Protein AF-A0AA35RCU9-F1 (afdb_monomer)

Secondary structure (DSSP, 8-state):
--GGGTT---HHHHHHHHHHHHHH-TT-HHHHHHHHHHHHHTT-HHHHHHHHHHHHHTT-TT-HHHHHH-

Mean predicted aligned error: 8.33 Å

Structure (mmCIF, N/CA/C/O backbone):
data_AF-A0AA35RCU9-F1
#
_entry.id   AF-A0AA35RCU9-F1
#
loop_
_atom_site.group_PDB
_atom_site.id
_atom_site.type_symbol
_atom_site.label_atom_id
_atom_site.label_alt_id
_atom_site.label_comp_id
_atom_site.label_asym_id
_atom_site.label_entity_id
_atom_site.label_seq_id
_atom_site.pdbx_PDB_ins_code
_atom_site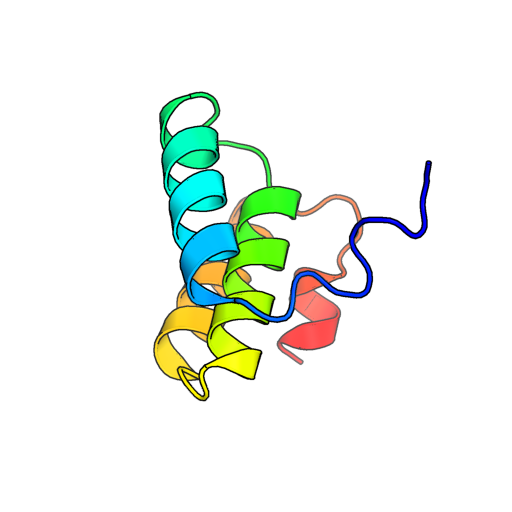.Cartn_x
_atom_site.Cartn_y
_atom_site.Cartn_z
_atom_site.occupancy
_atom_site.B_iso_or_equiv
_atom_site.auth_seq_id
_atom_site.auth_comp_id
_atom_site.auth_asym_id
_atom_site.auth_atom_id
_atom_site.pdbx_PDB_model_num
ATOM 1 N N . MET A 1 1 ? -5.416 -17.625 -15.787 1.00 46.47 1 MET A N 1
ATOM 2 C CA . MET A 1 1 ? -4.756 -16.303 -15.664 1.00 46.47 1 MET A CA 1
ATOM 3 C C . MET A 1 1 ? -5.111 -15.528 -14.384 1.00 46.47 1 MET A C 1
ATOM 5 O O . MET A 1 1 ? -4.538 -14.470 -14.195 1.00 46.47 1 MET A O 1
ATOM 9 N N . GLY A 1 2 ? -5.975 -16.027 -13.480 1.00 49.94 2 GLY A N 1
ATOM 10 C CA . GLY A 1 2 ? -6.253 -15.363 -12.187 1.00 49.94 2 GLY A CA 1
ATOM 11 C C . GLY A 1 2 ? -5.395 -15.837 -11.003 1.00 49.94 2 GLY A C 1
ATOM 12 O O . GLY A 1 2 ? -5.119 -15.054 -10.108 1.00 49.94 2 GLY A O 1
ATOM 13 N N . HIS A 1 3 ? -4.907 -17.082 -11.030 1.00 38.47 3 HIS A N 1
ATOM 14 C CA . HIS A 1 3 ? -4.197 -17.706 -9.898 1.00 38.47 3 HIS A CA 1
ATOM 15 C C . HIS A 1 3 ? -2.687 -17.408 -9.826 1.00 38.47 3 HIS A C 1
ATOM 17 O O . HIS A 1 3 ? -2.033 -17.752 -8.851 1.00 38.47 3 HIS A O 1
ATOM 23 N N . VAL A 1 4 ? -2.101 -16.750 -10.834 1.00 46.69 4 VAL A N 1
ATOM 24 C CA . VAL A 1 4 ? -0.638 -16.514 -10.888 1.00 46.69 4 VAL A CA 1
ATOM 25 C C . VAL A 1 4 ? -0.177 -15.420 -9.909 1.00 46.69 4 VAL A C 1
ATOM 27 O O . VAL A 1 4 ? 1.009 -15.320 -9.616 1.00 46.69 4 VAL A O 1
ATOM 30 N N . TYR A 1 5 ? -1.099 -14.640 -9.337 1.00 49.25 5 TYR A N 1
ATOM 31 C CA . TYR A 1 5 ? -0.773 -13.654 -8.301 1.00 49.25 5 TYR A CA 1
ATOM 32 C C . TYR A 1 5 ? -0.954 -14.164 -6.865 1.00 49.25 5 TYR A C 1
ATOM 34 O O . TYR A 1 5 ? -0.587 -13.445 -5.941 1.00 49.25 5 TYR A O 1
ATOM 42 N N . GLU A 1 6 ? -1.467 -15.383 -6.653 1.00 44.91 6 GLU A N 1
ATOM 43 C CA . GLU A 1 6 ? -1.660 -15.929 -5.297 1.00 44.91 6 GLU A CA 1
ATOM 44 C C . GLU A 1 6 ? -0.349 -16.331 -4.598 1.00 44.91 6 GLU A C 1
ATOM 46 O O . GLU A 1 6 ? -0.351 -16.533 -3.390 1.00 44.91 6 GLU A O 1
ATOM 51 N N . MET A 1 7 ? 0.781 -16.423 -5.311 1.00 50.72 7 MET A N 1
ATOM 52 C CA . MET A 1 7 ? 2.052 -16.903 -4.742 1.00 50.72 7 MET A CA 1
ATOM 53 C C . MET A 1 7 ? 3.284 -16.199 -5.324 1.00 50.72 7 MET A C 1
ATOM 55 O O . MET A 1 7 ? 4.262 -16.841 -5.697 1.00 50.72 7 MET A O 1
ATOM 59 N N . LEU A 1 8 ? 3.298 -14.868 -5.413 1.00 55.31 8 LEU A N 1
ATOM 60 C CA . LEU A 1 8 ? 4.597 -14.188 -5.473 1.00 55.31 8 LEU A CA 1
ATOM 61 C C . LEU A 1 8 ? 5.117 -14.052 -4.044 1.00 55.31 8 LEU A C 1
ATOM 63 O O . LEU A 1 8 ? 5.017 -12.994 -3.428 1.00 55.31 8 LEU A O 1
ATOM 67 N N . GLU A 1 9 ? 5.699 -15.155 -3.564 1.00 56.81 9 GLU A N 1
ATOM 68 C CA . GLU A 1 9 ? 6.433 -15.388 -2.305 1.00 56.81 9 GLU A CA 1
ATOM 69 C C . GLU A 1 9 ? 7.639 -14.438 -2.090 1.00 56.81 9 GLU A C 1
ATOM 71 O O . GLU A 1 9 ? 8.569 -14.717 -1.337 1.00 56.81 9 GLU A O 1
ATOM 76 N N . MET A 1 10 ? 7.651 -13.283 -2.760 1.00 64.62 10 MET A N 1
ATOM 77 C CA . MET A 1 10 ? 8.636 -12.219 -2.617 1.00 64.62 10 MET A CA 1
ATOM 78 C C . MET A 1 10 ? 7.933 -10.855 -2.578 1.00 64.62 10 MET A C 1
ATOM 80 O O . MET A 1 10 ? 7.984 -10.094 -3.555 1.00 64.62 10 MET A O 1
ATOM 84 N N . PRO A 1 11 ? 7.327 -10.482 -1.437 1.00 66.38 11 PRO A N 1
ATOM 85 C CA . PRO A 1 11 ? 6.680 -9.179 -1.264 1.00 66.38 11 PRO A CA 1
ATOM 86 C C . PRO A 1 11 ? 7.614 -7.988 -1.559 1.00 66.38 11 PRO A C 1
ATOM 88 O O . PRO A 1 11 ? 7.149 -6.916 -1.941 1.00 66.38 11 PRO A O 1
ATOM 91 N N . HIS A 1 12 ? 8.940 -8.167 -1.475 1.00 68.7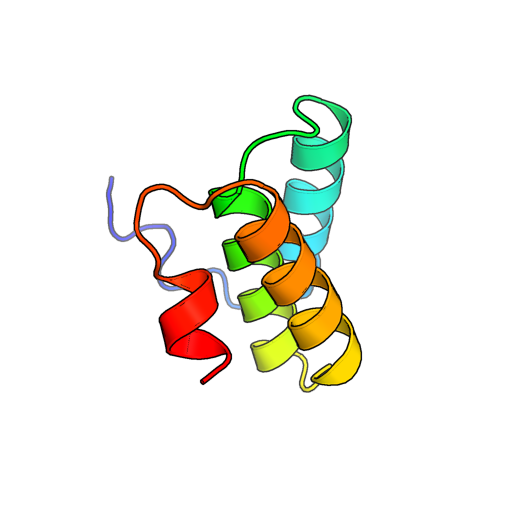5 12 HIS A N 1
ATOM 92 C CA . HIS A 1 12 ? 9.930 -7.163 -1.894 1.00 68.75 12 HIS A CA 1
ATOM 93 C C . HIS A 1 12 ? 9.921 -6.860 -3.403 1.00 68.75 12 HIS A C 1
ATOM 95 O O . HIS A 1 12 ? 9.971 -5.690 -3.790 1.00 68.75 12 HIS A O 1
ATOM 101 N N . TYR A 1 13 ? 9.842 -7.881 -4.262 1.00 73.81 13 TYR A N 1
ATOM 102 C CA . TYR A 1 13 ? 9.819 -7.688 -5.717 1.00 73.81 13 TYR A CA 1
ATOM 103 C C . TYR A 1 13 ? 8.482 -7.117 -6.186 1.00 73.81 13 TYR A C 1
ATOM 105 O O . TYR A 1 13 ? 8.456 -6.227 -7.041 1.00 73.81 13 TYR A O 1
ATOM 113 N N . ALA A 1 14 ? 7.383 -7.567 -5.575 1.00 74.44 14 ALA A N 1
ATOM 114 C CA . ALA A 1 14 ? 6.057 -7.017 -5.821 1.00 74.44 14 ALA A CA 1
ATOM 115 C C . ALA A 1 14 ? 6.020 -5.512 -5.503 1.00 74.44 14 ALA A C 1
ATOM 117 O O . ALA A 1 14 ? 5.611 -4.710 -6.340 1.00 74.44 14 ALA A O 1
ATOM 118 N N . LEU A 1 15 ? 6.569 -5.099 -4.354 1.00 77.31 15 LEU A N 1
ATOM 119 C CA . LEU A 1 15 ? 6.695 -3.686 -3.979 1.00 77.31 15 LEU A CA 1
ATOM 120 C C . LEU A 1 15 ? 7.501 -2.856 -4.983 1.00 77.31 15 LEU A C 1
ATOM 122 O O . LEU A 1 15 ? 7.143 -1.708 -5.258 1.00 77.31 15 LEU A O 1
ATOM 126 N N . TYR A 1 16 ? 8.581 -3.414 -5.532 1.00 81.44 16 TYR A N 1
ATOM 127 C CA . TYR A 1 16 ? 9.393 -2.731 -6.537 1.00 81.44 16 TYR A CA 1
ATOM 128 C C . TYR A 1 16 ? 8.603 -2.482 -7.829 1.00 81.44 16 TYR A C 1
ATOM 130 O O . TYR A 1 16 ? 8.568 -1.353 -8.330 1.00 81.44 16 TYR A O 1
ATOM 138 N N . TYR A 1 17 ? 7.908 -3.508 -8.327 1.00 78.44 17 TYR A N 1
ATOM 139 C CA . TYR A 1 17 ? 7.057 -3.392 -9.511 1.00 78.44 17 TYR A CA 1
ATOM 140 C C . TYR A 1 17 ? 5.867 -2.462 -9.280 1.00 78.44 17 TYR A C 1
ATOM 142 O O . TYR A 1 17 ? 5.576 -1.632 -10.139 1.00 78.44 17 TYR A O 1
ATOM 150 N N . TYR A 1 18 ? 5.222 -2.519 -8.113 1.00 78.38 18 TYR A N 1
ATOM 151 C CA . TYR A 1 18 ? 4.132 -1.604 -7.786 1.00 78.38 18 TYR A CA 1
ATOM 152 C C . TYR A 1 18 ? 4.602 -0.156 -7.668 1.00 78.38 18 TYR A C 1
ATOM 154 O O . TYR A 1 18 ? 3.905 0.739 -8.135 1.00 78.38 18 TYR A O 1
ATOM 162 N N . LYS A 1 19 ? 5.806 0.106 -7.142 1.00 78.31 19 LYS A N 1
ATOM 163 C CA . LYS A 1 19 ? 6.392 1.458 -7.149 1.00 78.31 19 LYS A CA 1
ATOM 164 C C . LYS A 1 19 ? 6.656 1.967 -8.564 1.00 78.31 19 LYS A C 1
ATOM 166 O O . LYS A 1 19 ? 6.391 3.134 -8.844 1.00 78.31 19 LYS A O 1
ATOM 171 N N . GLN A 1 20 ? 7.155 1.114 -9.457 1.00 79.75 20 GLN A N 1
ATOM 172 C CA . GLN A 1 20 ? 7.332 1.452 -10.874 1.00 79.75 20 GLN A CA 1
ATOM 173 C C . GLN A 1 20 ? 5.980 1.723 -11.554 1.00 79.75 20 GLN A C 1
ATOM 175 O O . GLN A 1 20 ? 5.805 2.761 -12.190 1.00 79.75 20 GLN A O 1
ATOM 180 N N . ALA A 1 21 ? 4.992 0.849 -11.342 1.00 75.06 21 ALA A N 1
ATOM 181 C CA . ALA A 1 21 ? 3.637 1.014 -11.858 1.00 75.06 21 ALA A CA 1
ATOM 182 C C . ALA A 1 21 ? 2.976 2.292 -11.324 1.00 75.06 21 ALA A C 1
ATOM 184 O O . ALA A 1 21 ? 2.352 3.021 -12.088 1.00 75.06 21 ALA A O 1
ATOM 185 N N . HIS A 1 22 ? 3.181 2.619 -10.047 1.00 74.44 22 HIS A N 1
ATOM 186 C CA . HIS A 1 22 ? 2.692 3.848 -9.432 1.00 74.44 22 HIS A CA 1
ATOM 187 C C . HIS A 1 22 ? 3.364 5.099 -10.016 1.00 74.44 22 HIS A C 1
ATOM 189 O O . HIS A 1 22 ? 2.717 6.130 -10.145 1.00 74.44 22 HIS A O 1
ATOM 195 N N . ARG A 1 23 ? 4.636 5.032 -10.436 1.00 74.06 23 ARG A N 1
ATOM 196 C CA . ARG A 1 23 ? 5.282 6.144 -11.161 1.00 74.06 23 ARG A CA 1
ATOM 197 C C . ARG A 1 23 ? 4.697 6.352 -12.558 1.00 74.06 23 ARG A C 1
ATOM 199 O O . ARG A 1 23 ? 4.629 7.488 -13.010 1.00 74.06 23 ARG A O 1
ATOM 206 N N . LEU A 1 24 ? 4.284 5.275 -13.225 1.00 70.94 24 LEU A N 1
ATOM 207 C CA . LEU A 1 24 ? 3.702 5.318 -14.572 1.00 70.94 24 LEU A CA 1
ATOM 208 C C . LEU A 1 24 ? 2.209 5.685 -14.560 1.00 70.94 24 LEU A C 1
ATOM 210 O O . LEU A 1 24 ? 1.732 6.396 -15.439 1.00 70.94 24 LEU A O 1
ATOM 214 N N . ARG A 1 25 ? 1.467 5.223 -13.551 1.00 61.88 25 ARG A N 1
ATOM 215 C CA . ARG A 1 25 ? 0.056 5.532 -13.294 1.00 61.88 25 ARG A CA 1
ATOM 216 C C . ARG A 1 25 ? -0.133 5.790 -11.803 1.00 61.88 25 ARG A C 1
ATOM 218 O O . ARG A 1 25 ? -0.496 4.904 -11.033 1.00 61.88 25 ARG A O 1
ATOM 225 N N . ALA A 1 26 ? 0.068 7.040 -11.406 1.00 61.62 26 ALA A N 1
ATOM 226 C CA . ALA A 1 26 ? -0.013 7.490 -10.017 1.00 61.62 26 ALA A CA 1
ATOM 227 C C . ALA A 1 26 ? -1.446 7.553 -9.447 1.00 61.62 26 ALA A C 1
ATOM 229 O O . ALA A 1 26 ? -1.711 8.334 -8.538 1.00 61.62 26 ALA A O 1
ATOM 230 N N . SER A 1 27 ? -2.406 6.793 -9.983 1.00 65.12 27 SER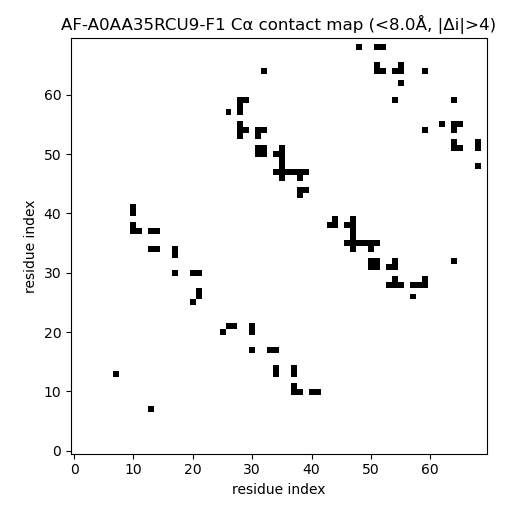 A N 1
ATOM 231 C CA . SER A 1 27 ? -3.819 6.961 -9.619 1.00 65.12 27 SER A CA 1
ATOM 232 C C . SER A 1 27 ? -4.680 5.704 -9.597 1.00 65.12 27 SER A C 1
ATOM 234 O O . SER A 1 27 ? -5.901 5.822 -9.617 1.00 65.12 27 SER A O 1
ATOM 236 N N . ASP A 1 28 ? -4.093 4.508 -9.529 1.00 75.44 28 ASP A N 1
ATOM 237 C CA . ASP A 1 28 ? -4.904 3.303 -9.325 1.00 75.44 28 ASP A CA 1
ATOM 238 C C . ASP A 1 28 ? -4.943 2.918 -7.830 1.00 75.44 28 ASP A C 1
ATOM 240 O O . ASP A 1 28 ? -3.904 2.532 -7.277 1.00 75.44 28 ASP A O 1
ATOM 244 N N . PRO A 1 29 ? -6.106 3.018 -7.154 1.00 75.56 29 PRO A N 1
ATOM 245 C CA . PRO A 1 29 ? -6.232 2.652 -5.744 1.00 75.56 29 PRO A CA 1
ATOM 246 C C . PRO A 1 29 ? -5.933 1.163 -5.497 1.00 75.56 29 PRO A C 1
ATOM 248 O O . PRO A 1 29 ? -5.383 0.818 -4.451 1.00 75.56 29 PRO A O 1
ATOM 251 N N . ARG A 1 30 ? -6.125 0.293 -6.501 1.00 76.88 30 ARG A N 1
ATOM 252 C CA . ARG A 1 30 ? -5.807 -1.143 -6.410 1.00 76.88 30 ARG A CA 1
ATOM 253 C C . ARG A 1 30 ? -4.309 -1.400 -6.246 1.00 76.88 30 ARG A C 1
ATOM 255 O O . ARG A 1 30 ? -3.913 -2.315 -5.529 1.00 76.88 30 ARG A O 1
ATOM 262 N N . VAL A 1 31 ? -3.461 -0.569 -6.859 1.00 79.81 31 VAL A N 1
ATOM 263 C CA . VAL A 1 31 ? -1.996 -0.661 -6.707 1.00 79.81 31 VAL A CA 1
ATOM 264 C C . VAL A 1 31 ? -1.575 -0.257 -5.293 1.00 79.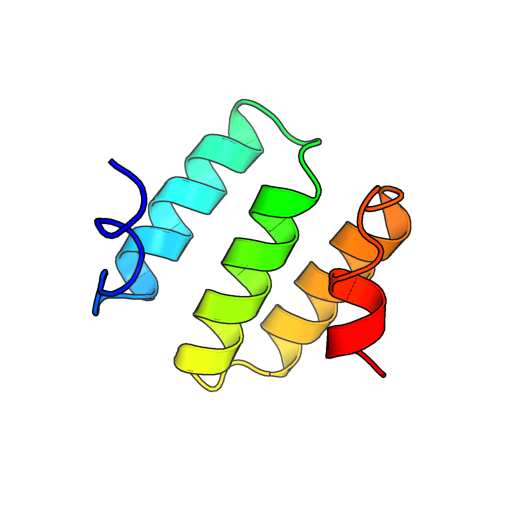81 31 VAL A C 1
ATOM 266 O O . VAL A 1 31 ? -0.692 -0.884 -4.712 1.00 79.81 31 VAL A O 1
ATOM 269 N N . LEU A 1 32 ? -2.227 0.752 -4.707 1.00 81.88 32 LEU A N 1
ATOM 270 C CA . LEU A 1 32 ? -1.981 1.162 -3.321 1.00 81.88 32 LEU A CA 1
ATOM 271 C C . LEU A 1 32 ? -2.436 0.093 -2.320 1.00 81.88 32 LEU A C 1
ATOM 273 O O . LEU A 1 32 ? -1.722 -0.156 -1.348 1.00 81.88 32 LEU A O 1
ATOM 277 N N . LEU A 1 33 ? -3.570 -0.565 -2.580 1.00 82.19 33 LEU A N 1
ATOM 278 C CA . LEU A 1 33 ? -4.042 -1.706 -1.799 1.00 82.19 33 LEU A CA 1
ATOM 279 C C . LEU A 1 33 ? -3.040 -2.867 -1.861 1.00 82.19 33 LEU A C 1
ATOM 281 O O . LEU A 1 33 ? -2.618 -3.360 -0.820 1.00 82.19 33 LEU A O 1
ATOM 285 N N . ALA A 1 34 ? -2.595 -3.250 -3.061 1.00 81.31 34 ALA A N 1
ATOM 286 C CA . ALA A 1 34 ? -1.618 -4.322 -3.246 1.00 81.31 34 ALA A CA 1
ATOM 287 C C . ALA A 1 34 ? -0.269 -4.016 -2.569 1.00 81.31 34 ALA A C 1
ATOM 289 O O . ALA A 1 34 ? 0.315 -4.890 -1.932 1.00 81.31 34 ALA A O 1
ATOM 290 N N . MET A 1 35 ? 0.199 -2.762 -2.623 1.00 83.25 35 MET A N 1
ATOM 291 C CA . MET A 1 35 ? 1.372 -2.327 -1.855 1.00 83.25 35 MET A CA 1
ATOM 292 C C . MET A 1 35 ? 1.153 -2.437 -0.346 1.00 83.25 35 MET A C 1
ATOM 294 O O . MET A 1 35 ? 2.060 -2.875 0.356 1.00 83.25 35 MET A O 1
ATOM 298 N N . GLY A 1 36 ? -0.027 -2.043 0.148 1.00 86.31 36 GLY A N 1
ATOM 299 C CA . GLY A 1 36 ? -0.394 -2.168 1.558 1.00 86.31 36 GLY A CA 1
ATOM 300 C C . GLY A 1 36 ? -0.285 -3.609 2.051 1.00 86.31 36 GLY A C 1
ATOM 301 O O . GLY A 1 36 ? 0.331 -3.850 3.083 1.00 86.31 36 GLY A O 1
ATOM 302 N N . LEU A 1 37 ? -0.762 -4.563 1.251 1.00 83.00 37 LEU A N 1
ATOM 303 C CA . LEU A 1 37 ? -0.685 -5.991 1.566 1.00 83.00 37 LEU A CA 1
ATOM 304 C C . LEU A 1 37 ? 0.738 -6.518 1.593 1.00 83.00 37 LEU A C 1
ATOM 306 O O . LEU A 1 37 ? 1.141 -7.140 2.569 1.00 83.00 37 LEU A O 1
ATOM 310 N N . CYS 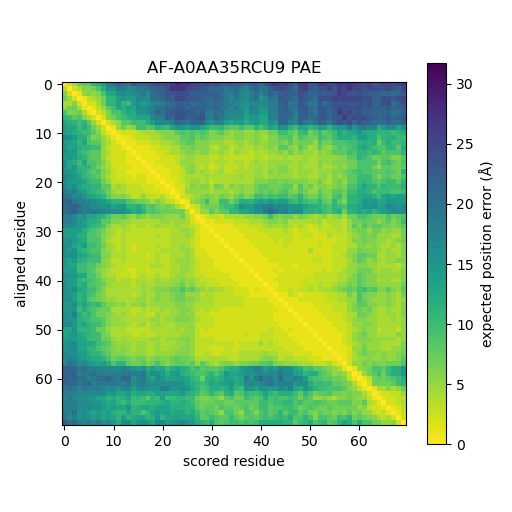A 1 38 ? 1.540 -6.181 0.580 1.00 84.25 38 CYS A N 1
ATOM 311 C CA . CYS A 1 38 ? 2.952 -6.547 0.590 1.00 84.25 38 CYS A CA 1
ATOM 312 C C . CYS A 1 38 ? 3.684 -5.958 1.806 1.00 84.25 38 CYS A C 1
ATOM 314 O O . CYS A 1 38 ? 4.637 -6.554 2.295 1.00 84.25 38 CYS A O 1
ATOM 316 N N . TYR A 1 39 ? 3.269 -4.788 2.302 1.00 86.56 39 TYR A N 1
ATOM 317 C CA . TYR A 1 39 ? 3.817 -4.226 3.532 1.00 86.56 39 TYR A CA 1
ATOM 318 C C . TYR A 1 39 ? 3.360 -4.978 4.792 1.00 86.56 39 TYR A C 1
ATOM 320 O O . TYR A 1 39 ? 4.173 -5.114 5.704 1.00 86.56 39 TYR A O 1
ATOM 328 N N . GLU A 1 40 ? 2.126 -5.488 4.855 1.00 83.94 40 GLU A N 1
ATOM 329 C CA . GLU A 1 40 ? 1.662 -6.353 5.956 1.00 83.94 40 GLU A CA 1
ATOM 330 C C . GLU A 1 40 ? 2.431 -7.675 5.998 1.00 83.94 40 GLU A C 1
ATOM 332 O O . GLU A 1 40 ? 2.946 -8.035 7.055 1.00 83.94 40 GLU A O 1
ATOM 337 N N . ASP A 1 41 ? 2.628 -8.324 4.845 1.00 83.62 41 ASP A N 1
ATOM 338 C CA . ASP A 1 41 ? 3.423 -9.559 4.729 1.00 83.62 41 ASP A CA 1
ATOM 339 C C . ASP A 1 41 ? 4.888 -9.356 5.148 1.00 83.62 41 ASP A C 1
ATOM 341 O O . ASP A 1 41 ? 5.565 -10.274 5.604 1.00 83.62 41 ASP A O 1
ATOM 345 N N . LEU A 1 42 ? 5.390 -8.125 5.026 1.00 83.94 42 LEU A N 1
ATOM 346 C CA . LEU A 1 42 ? 6.724 -7.722 5.477 1.00 83.94 42 LEU A CA 1
ATOM 347 C C . LEU A 1 42 ? 6.767 -7.255 6.936 1.00 83.94 42 LEU A C 1
ATOM 349 O O . LEU A 1 42 ? 7.784 -6.699 7.358 1.00 83.94 42 LEU A O 1
ATOM 353 N N . ALA A 1 43 ? 5.676 -7.422 7.688 1.00 85.38 43 ALA A N 1
ATOM 354 C CA . ALA A 1 43 ? 5.491 -6.913 9.046 1.00 85.38 43 ALA A CA 1
ATOM 355 C C . ALA A 1 43 ? 5.707 -5.387 9.178 1.00 85.38 43 ALA A C 1
ATOM 357 O O . ALA A 1 43 ? 5.987 -4.863 10.259 1.00 85.38 43 ALA A O 1
ATOM 358 N N . ARG A 1 44 ? 5.560 -4.636 8.078 1.00 87.69 44 ARG A N 1
ATOM 359 C CA . ARG A 1 44 ? 5.676 -3.170 8.010 1.00 87.69 44 ARG A CA 1
ATOM 360 C C . ARG A 1 44 ? 4.304 -2.514 8.124 1.00 87.69 44 ARG A C 1
ATOM 362 O O . ARG A 1 44 ? 3.824 -1.836 7.214 1.00 87.69 44 ARG A O 1
ATOM 369 N N . TRP A 1 45 ? 3.693 -2.673 9.289 1.00 85.62 45 TRP A N 1
ATOM 370 C CA . TRP A 1 45 ? 2.336 -2.203 9.581 1.00 85.62 45 TRP A CA 1
ATOM 371 C C . TRP A 1 45 ? 2.141 -0.690 9.385 1.00 85.62 45 TRP A C 1
ATOM 373 O O . TRP A 1 45 ? 1.091 -0.253 8.916 1.00 85.62 45 TRP A O 1
ATOM 383 N N . GLU A 1 46 ? 3.145 0.133 9.707 1.00 87.31 46 GLU A N 1
ATOM 384 C CA . GLU A 1 46 ? 3.053 1.591 9.536 1.00 87.31 46 GLU A CA 1
ATOM 385 C C . GLU A 1 46 ? 2.996 2.025 8.065 1.00 87.31 46 GLU A C 1
ATOM 387 O O . GLU A 1 46 ? 2.210 2.905 7.702 1.00 87.31 46 GLU A O 1
ATOM 392 N N . GLU A 1 47 ? 3.822 1.410 7.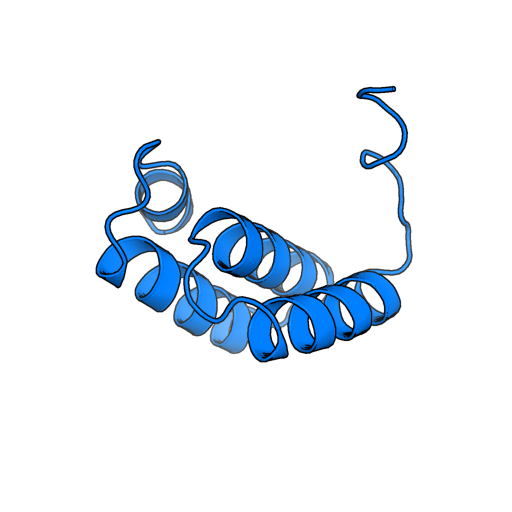215 1.00 85.75 47 GLU A N 1
ATOM 393 C CA . GLU A 1 47 ? 3.844 1.673 5.771 1.00 85.75 47 GLU A CA 1
ATOM 394 C C . GLU A 1 47 ? 2.541 1.188 5.126 1.00 85.75 47 GLU A C 1
ATOM 396 O O . GLU A 1 47 ? 1.930 1.927 4.350 1.00 85.75 47 GLU A O 1
ATOM 401 N N . SER A 1 48 ? 2.061 0.004 5.526 1.00 87.44 48 SER A N 1
ATOM 402 C CA . SER A 1 48 ? 0.773 -0.528 5.074 1.00 87.44 48 SER A CA 1
ATOM 403 C C . SER A 1 48 ? -0.375 0.444 5.362 1.00 87.44 48 SER A C 1
ATOM 405 O O . SER A 1 48 ? -1.083 0.864 4.444 1.00 87.44 48 SER A O 1
ATOM 407 N N . LYS A 1 49 ? -0.498 0.919 6.610 1.00 86.88 49 LYS A N 1
ATOM 408 C CA . LYS A 1 49 ? -1.541 1.882 7.000 1.00 86.88 49 LYS A CA 1
ATOM 409 C C . LYS A 1 49 ? -1.475 3.180 6.194 1.00 86.88 49 LYS A C 1
ATOM 411 O O . LYS A 1 49 ? -2.519 3.739 5.859 1.00 86.88 49 LYS A O 1
ATOM 416 N N . LYS A 1 50 ? -0.278 3.681 5.864 1.00 86.31 50 LYS A N 1
ATOM 417 C CA . LYS A 1 50 ? -0.118 4.871 5.005 1.00 86.31 50 LYS A CA 1
ATOM 418 C C . LYS A 1 50 ? -0.610 4.611 3.579 1.00 86.31 50 LYS A C 1
ATOM 420 O O . LYS A 1 50 ? -1.289 5.469 3.013 1.00 86.31 50 LYS A O 1
ATOM 425 N N . CYS A 1 51 ? -0.290 3.449 3.010 1.00 84.06 51 CYS A N 1
ATOM 426 C CA . CYS A 1 51 ? -0.752 3.037 1.683 1.00 84.06 51 CYS A CA 1
ATOM 427 C C . CYS A 1 51 ? -2.272 2.854 1.634 1.00 84.06 51 CYS A C 1
ATOM 429 O O . CYS A 1 51 ? -2.917 3.431 0.760 1.00 84.06 51 CYS A O 1
ATOM 431 N N . LEU A 1 52 ? -2.849 2.156 2.614 1.00 82.19 52 LEU A N 1
ATOM 432 C CA . LEU A 1 52 ? -4.295 1.962 2.740 1.00 82.19 52 LEU A CA 1
ATOM 433 C C . LEU A 1 52 ? -5.035 3.296 2.880 1.00 82.19 52 LEU A C 1
ATOM 435 O O . LEU A 1 52 ? -5.970 3.560 2.133 1.00 82.19 52 LEU A O 1
ATOM 439 N N . LYS A 1 53 ? -4.571 4.205 3.749 1.00 84.12 53 LYS A N 1
ATOM 440 C CA . LYS A 1 53 ? -5.161 5.551 3.882 1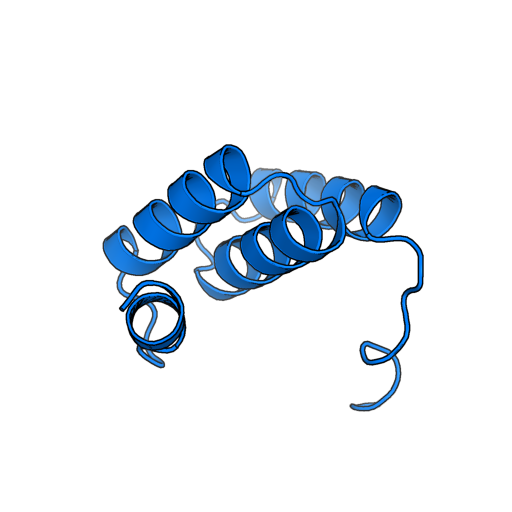.00 84.12 53 LYS A CA 1
ATOM 441 C C . LYS A 1 53 ? -5.147 6.337 2.571 1.00 84.12 53 LYS A C 1
ATOM 443 O O . LYS A 1 53 ? -6.113 7.033 2.266 1.00 84.12 53 LYS A O 1
ATOM 448 N N . ARG A 1 54 ? -4.070 6.225 1.785 1.00 82.19 54 ARG A N 1
ATOM 449 C CA . ARG A 1 54 ? -3.999 6.832 0.448 1.00 82.19 54 ARG A CA 1
ATOM 450 C C . ARG A 1 54 ? -4.982 6.183 -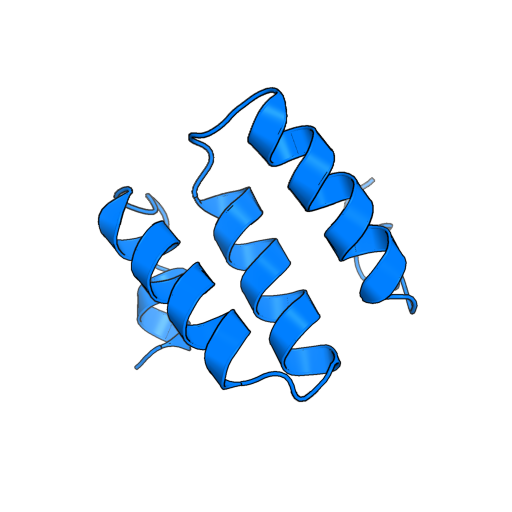0.524 1.00 82.19 54 ARG A C 1
ATOM 452 O O . ARG A 1 54 ? -5.654 6.920 -1.232 1.00 82.19 54 ARG A O 1
ATOM 459 N N . ALA A 1 55 ? -5.113 4.857 -0.525 1.00 82.38 55 ALA A N 1
ATOM 460 C CA . ALA A 1 55 ? -6.091 4.154 -1.360 1.00 82.38 55 ALA A CA 1
ATOM 461 C C . ALA A 1 55 ? -7.528 4.617 -1.056 1.00 82.38 55 ALA A C 1
ATOM 463 O O . ALA A 1 55 ? -8.280 4.957 -1.966 1.00 82.38 55 ALA A O 1
ATOM 464 N N . ILE A 1 56 ? -7.866 4.756 0.231 1.00 80.25 56 ILE A N 1
ATOM 465 C CA . ILE A 1 56 ? -9.163 5.275 0.691 1.00 80.25 56 ILE A CA 1
ATOM 466 C C . ILE A 1 56 ? -9.391 6.710 0.198 1.00 80.25 56 ILE A C 1
ATOM 468 O O . ILE A 1 56 ? -10.458 7.026 -0.329 1.00 80.25 56 ILE A O 1
ATOM 472 N N . ALA A 1 57 ? -8.383 7.579 0.327 1.00 80.62 57 ALA A N 1
ATOM 473 C CA . ALA A 1 57 ? -8.468 8.967 -0.130 1.00 80.62 57 ALA A CA 1
ATOM 474 C C . ALA A 1 57 ? -8.677 9.084 -1.651 1.00 80.62 57 ALA A C 1
ATOM 476 O O . ALA A 1 57 ? -9.283 10.047 -2.115 1.00 80.62 57 ALA A O 1
ATOM 477 N N . MET A 1 58 ? -8.220 8.095 -2.424 1.00 70.94 58 MET A N 1
ATOM 478 C CA . MET A 1 58 ? -8.397 8.033 -3.876 1.00 70.94 58 MET A CA 1
ATOM 479 C C . MET A 1 58 ? -9.771 7.510 -4.322 1.00 70.94 58 MET A C 1
ATOM 481 O O . MET A 1 58 ? -9.972 7.319 -5.518 1.00 70.94 58 MET A O 1
ATOM 485 N N . LYS A 1 59 ? -10.723 7.325 -3.391 1.00 65.75 59 LYS A N 1
ATOM 486 C CA . LYS A 1 59 ? -12.029 6.690 -3.636 1.00 65.75 59 LYS A CA 1
ATOM 487 C C . LYS A 1 59 ? -11.860 5.333 -4.309 1.00 65.75 59 LYS A C 1
ATOM 489 O O . LYS A 1 59 ? -12.262 5.137 -5.454 1.00 65.75 59 LYS A O 1
ATOM 494 N N . ASP A 1 60 ? -11.263 4.406 -3.568 1.00 63.12 60 ASP A N 1
ATOM 495 C CA . ASP A 1 60 ? -11.256 2.997 -3.941 1.00 63.12 60 ASP A CA 1
ATOM 496 C C . ASP A 1 60 ? -12.699 2.543 -4.254 1.00 63.12 60 ASP A C 1
ATOM 498 O O . ASP A 1 60 ? -13.547 2.574 -3.354 1.00 63.12 60 ASP A O 1
ATOM 502 N N . PRO A 1 61 ? -13.025 2.210 -5.518 1.00 58.84 61 PRO A N 1
ATOM 503 C CA . PRO A 1 61 ? -14.403 1.955 -5.932 1.00 58.84 61 PRO A CA 1
ATOM 504 C C . PRO A 1 61 ? -14.995 0.707 -5.265 1.00 58.84 61 PRO A C 1
ATOM 506 O O . PRO A 1 61 ? -16.215 0.586 -5.195 1.00 58.84 61 PRO A O 1
ATOM 509 N N . GLU A 1 62 ? -14.153 -0.193 -4.751 1.00 62.66 62 GLU A N 1
ATOM 510 C CA . GLU A 1 62 ? -14.577 -1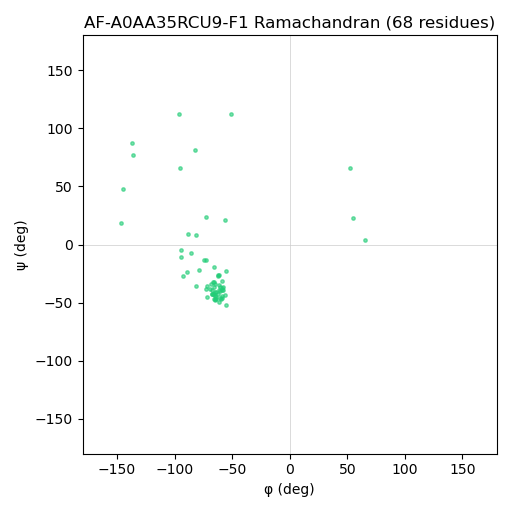.433 -4.093 1.00 62.66 62 GLU A CA 1
ATOM 511 C C . GLU A 1 62 ? -14.687 -1.301 -2.564 1.00 62.66 62 GLU A C 1
ATOM 513 O O . GLU A 1 62 ? -15.216 -2.194 -1.907 1.00 62.66 62 GLU A O 1
ATOM 518 N N . GLY A 1 63 ? -14.199 -0.208 -1.956 1.00 64.75 63 GLY A N 1
ATOM 519 C CA . GLY A 1 63 ? -14.220 -0.027 -0.495 1.00 64.75 63 GLY A CA 1
ATOM 520 C C . GLY A 1 63 ? -13.352 -1.025 0.290 1.00 64.75 63 GLY A C 1
ATOM 521 O O . GLY A 1 63 ? -13.306 -0.976 1.520 1.00 64.75 63 GLY A O 1
ATOM 522 N N . THR A 1 64 ? -12.607 -1.897 -0.392 1.00 68.38 64 THR A N 1
ATOM 523 C CA . THR A 1 64 ? -11.779 -2.959 0.201 1.00 68.38 64 THR A CA 1
ATOM 524 C C . THR A 1 64 ? -10.676 -2.404 1.102 1.00 68.38 64 THR A C 1
ATOM 526 O O . THR A 1 64 ? -10.373 -2.984 2.144 1.00 68.38 64 THR A O 1
ATOM 529 N N . ALA A 1 65 ? -10.111 -1.245 0.749 1.00 67.69 65 ALA A N 1
ATOM 530 C CA . ALA A 1 65 ? -9.114 -0.560 1.567 1.00 67.69 65 ALA A CA 1
ATOM 531 C C . ALA A 1 65 ? -9.678 -0.059 2.910 1.00 67.69 65 ALA A C 1
ATOM 533 O O . ALA A 1 65 ? -8.956 -0.053 3.904 1.00 67.69 65 ALA A O 1
ATOM 534 N N . ILE A 1 66 ? -10.960 0.332 2.958 1.00 67.31 66 ILE A N 1
ATOM 535 C CA . ILE A 1 66 ? -11.638 0.727 4.203 1.00 67.31 66 ILE A CA 1
ATOM 536 C C . ILE A 1 66 ? -11.880 -0.510 5.067 1.00 67.31 66 ILE A C 1
ATOM 538 O O . ILE A 1 66 ? -11.566 -0.483 6.250 1.00 67.31 66 ILE A O 1
ATOM 542 N N . ILE A 1 67 ? -12.370 -1.600 4.467 1.00 70.44 67 ILE A N 1
ATOM 543 C CA . ILE A 1 67 ? -12.668 -2.859 5.171 1.00 70.44 67 ILE A CA 1
ATOM 544 C C . ILE A 1 67 ? -11.414 -3.451 5.826 1.00 70.44 67 ILE A C 1
ATOM 546 O O . ILE A 1 67 ? -11.506 -3.999 6.913 1.00 70.44 67 ILE A O 1
ATOM 550 N N . ARG A 1 68 ? -10.240 -3.329 5.192 1.00 66.00 68 ARG A N 1
ATOM 551 C CA . ARG A 1 68 ? -8.971 -3.797 5.774 1.00 66.00 68 ARG A CA 1
ATOM 552 C C . ARG A 1 68 ? -8.365 -2.874 6.829 1.00 66.00 68 ARG A C 1
ATOM 554 O O . ARG A 1 68 ? -7.514 -3.319 7.591 1.00 66.00 68 ARG A O 1
ATOM 561 N N . LEU A 1 69 ? -8.724 -1.591 6.826 1.00 68.69 69 LEU A N 1
ATOM 562 C CA . LEU A 1 69 ? -8.216 -0.626 7.805 1.00 68.69 69 LEU A CA 1
ATOM 563 C C . LEU A 1 69 ? -9.090 -0.561 9.072 1.00 68.69 69 LEU A C 1
ATOM 565 O O . LEU A 1 69 ? -8.592 -0.107 10.104 1.00 68.69 69 LEU A O 1
ATOM 569 N N . ALA A 1 70 ? -10.365 -0.945 8.960 1.00 62.22 70 ALA A N 1
ATOM 570 C CA . ALA A 1 70 ? -11.347 -1.016 10.043 1.00 62.22 70 ALA A CA 1
ATOM 571 C C . ALA A 1 70 ? -11.113 -2.234 10.946 1.00 62.22 70 ALA A C 1
ATOM 573 O O . ALA A 1 70 ? -11.235 -2.053 12.178 1.00 62.22 70 ALA A O 1
#

Nearest PDB structures (foldseek):
  5g05-assembly1_C  TM=9.284E-01  e=9.639E-04  Homo sapiens
  1na3-assembly1_A  TM=8.702E-01  e=3.120E-02  unidentified
  8dth-assembly1_A  TM=9.197E-01  e=2.047E-01  Arabidopsis thaliana
  5khu-assembly1_J  TM=8.635E-01  e=1.826E-01  Homo sapiens
  6c6k-assembly1_A  TM=9.026E-01  e=3.229E-01  Homo sapiens

Radius of gyration: 11.59 Å; Cα contacts (8 Å, |Δi|>4): 63; chains: 1; bounding box: 24×27×26 Å

pLDDT: mean 72.8, std 12.23, range [38.47, 87.69]

Foldseek 3Di:
DPCPPVDPVCLPVLLVVLVVVCVVPVQDLVSLQSNLVSCVVVVNNVSSLVSLVVSVVSPVVVCVSVVVND

Solvent-accessible surface area (backbone atoms only — not comparable to full-atom values): 3980 Å² total; per-residue (Å²): 136,78,70,76,72,79,69,66,92,44,45,69,60,53,44,52,52,46,53,53,46,37,72,77,48,79,75,54,32,65,54,30,39,54,43,16,50,33,24,47,80,66,72,34,57,71,62,13,53,55,29,23,53,50,14,46,72,65,60,39,89,80,47,57,44,51,66,75,72,107

InterPro domains:
  IPR011990 Tetratricopeptide-like helical domain superfamily [G3DSA:1.25.40.10] (1-70)
  IPR011990 Tetratricopeptide-like helical domain superfamily [SSF48452] (1-62)

Organism: Geodia barretti (NCBI:txid519541)

Sequence (70 aa):
MGHVYEMLEMPHYALYYYKQAHRLRASDPRVLLAMGLCYEDLARWEESKKCLKRAIAMKDPEGTAIIRLA